Protein AF-A0A2S9FRV2-F1 (afdb_monomer_lite)

Foldseek 3Di:
DDPLLVVLVVCVVVPNQEDEDDDDPVCVVNVVSCVVRVSRHYDD

Secondary structure (DSSP, 8-state):
--HHHHHHHHHHHTT--EEE----GGGHHHHHHHHH-TTSEEE-

Radius of gyration: 9.53 Å; chains: 1; bounding box: 20×22×23 Å

Sequence (44 aa):
MNGARSLLTTLVDHGVDVCFANPGTSEMHFVAALDAVPQMRGIL

Structure (mmCIF, N/CA/C/O backbone):
data_AF-A0A2S9FRV2-F1
#
_entry.id   AF-A0A2S9FRV2-F1
#
loop_
_atom_site.group_PDB
_atom_site.id
_atom_site.type_symbol
_atom_site.label_atom_id
_atom_site.label_alt_id
_atom_site.label_comp_id
_atom_site.label_asym_id
_atom_site.label_entity_id
_atom_site.label_seq_id
_atom_site.pdbx_PDB_ins_code
_atom_site.Cartn_x
_atom_site.Cartn_y
_atom_site.Cartn_z
_atom_site.occupancy
_atom_site.B_iso_or_equiv
_atom_site.auth_seq_id
_atom_site.auth_comp_id
_atom_site.auth_asym_id
_atom_site.auth_atom_id
_atom_site.pdbx_PDB_model_num
ATOM 1 N N . MET A 1 1 ? 4.122 -14.774 1.712 1.00 69.56 1 MET A N 1
ATOM 2 C CA . MET A 1 1 ? 4.080 -13.578 2.584 1.00 69.56 1 MET A CA 1
ATOM 3 C C . MET A 1 1 ? 5.402 -12.839 2.388 1.00 69.56 1 MET A C 1
ATOM 5 O O . MET A 1 1 ? 6.427 -13.490 2.527 1.00 69.56 1 MET A O 1
ATOM 9 N N . ASN A 1 2 ? 5.401 -11.571 1.952 1.00 92.25 2 ASN A N 1
ATOM 10 C CA . ASN A 1 2 ? 6.615 -10.762 1.728 1.00 92.25 2 ASN A CA 1
ATOM 11 C C . ASN A 1 2 ? 6.620 -9.528 2.655 1.00 92.25 2 ASN A C 1
ATOM 13 O O . ASN A 1 2 ? 5.619 -9.266 3.325 1.00 92.25 2 ASN A O 1
ATOM 17 N N . GLY A 1 3 ? 7.729 -8.780 2.689 1.00 95.94 3 GLY A N 1
ATOM 18 C CA . GLY A 1 3 ? 7.877 -7.620 3.578 1.00 95.94 3 GLY A CA 1
ATO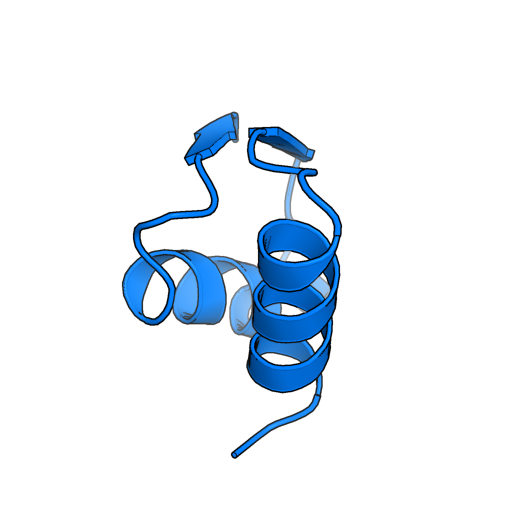M 19 C C . GLY A 1 3 ? 6.813 -6.541 3.358 1.00 95.94 3 GLY A C 1
ATOM 20 O O . GLY A 1 3 ? 6.207 -6.086 4.321 1.00 95.94 3 GLY A O 1
ATOM 21 N N . ALA A 1 4 ? 6.514 -6.201 2.100 1.00 96.69 4 ALA A N 1
ATOM 22 C CA . ALA A 1 4 ? 5.506 -5.195 1.767 1.00 96.69 4 ALA A CA 1
ATOM 23 C C . ALA A 1 4 ? 4.102 -5.585 2.254 1.00 96.69 4 ALA A C 1
ATOM 25 O O . ALA A 1 4 ? 3.432 -4.796 2.911 1.00 96.69 4 ALA A O 1
ATOM 26 N N . ARG A 1 5 ? 3.680 -6.832 2.013 1.00 97.31 5 ARG A N 1
ATOM 27 C CA . ARG A 1 5 ? 2.395 -7.338 2.507 1.00 97.31 5 ARG A CA 1
ATOM 28 C C . ARG A 1 5 ? 2.359 -7.366 4.032 1.00 97.31 5 ARG A C 1
ATOM 30 O O . ARG A 1 5 ? 1.350 -6.981 4.602 1.00 97.31 5 ARG A O 1
ATOM 37 N N . SER A 1 6 ? 3.442 -7.797 4.684 1.00 97.62 6 SER A N 1
ATOM 38 C CA . SER A 1 6 ? 3.510 -7.806 6.149 1.00 97.62 6 SER A CA 1
ATOM 39 C C . SER A 1 6 ? 3.363 -6.3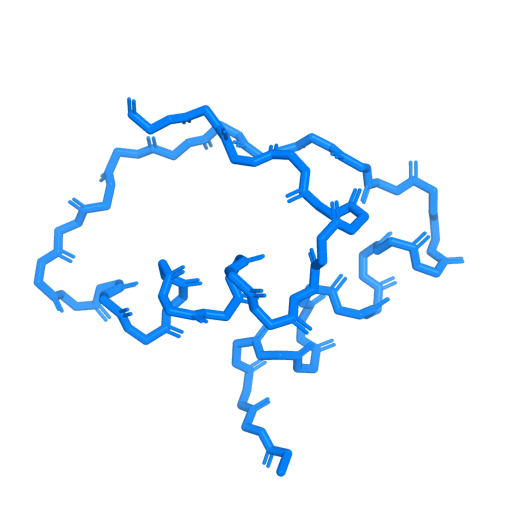98 6.722 1.00 97.62 6 SER A C 1
ATOM 41 O O . SER A 1 6 ? 2.618 -6.219 7.674 1.00 97.62 6 SER A O 1
ATOM 43 N N . LEU A 1 7 ? 4.029 -5.403 6.127 1.00 97.25 7 LEU A N 1
ATOM 44 C CA . LEU A 1 7 ? 3.915 -4.005 6.534 1.00 97.25 7 LEU A CA 1
ATOM 45 C C . LEU A 1 7 ? 2.475 -3.502 6.386 1.00 97.25 7 LEU A C 1
ATOM 47 O O . LEU A 1 7 ? 1.912 -2.983 7.344 1.00 97.25 7 LEU A O 1
ATOM 51 N N . LEU A 1 8 ? 1.870 -3.695 5.211 1.00 97.88 8 LEU A N 1
ATOM 52 C CA . LEU A 1 8 ? 0.509 -3.236 4.943 1.00 97.88 8 LEU A CA 1
ATOM 53 C C . LEU A 1 8 ? -0.524 -3.906 5.850 1.00 97.88 8 LEU A C 1
ATOM 55 O O . LEU A 1 8 ? -1.362 -3.205 6.405 1.00 97.88 8 LEU A O 1
ATOM 59 N N . THR A 1 9 ? -0.449 -5.229 6.041 1.00 97.88 9 THR A N 1
ATOM 60 C CA . THR A 1 9 ? -1.350 -5.955 6.951 1.00 97.88 9 THR A CA 1
A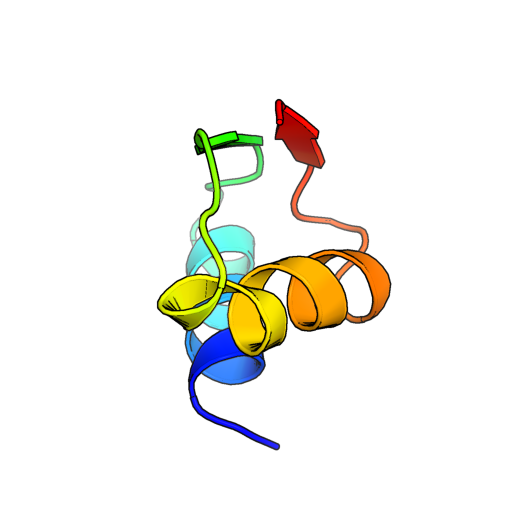TOM 61 C C . THR A 1 9 ? -1.222 -5.442 8.384 1.00 97.88 9 THR A C 1
ATOM 63 O O . THR A 1 9 ? -2.230 -5.115 8.999 1.00 97.88 9 THR A O 1
ATOM 66 N N . THR A 1 10 ? 0.000 -5.262 8.891 1.00 98.31 10 THR A N 1
ATOM 67 C CA . THR A 1 10 ? 0.197 -4.718 10.241 1.00 98.31 10 THR A CA 1
ATOM 68 C C . THR A 1 10 ? -0.383 -3.311 10.384 1.00 98.31 10 THR A C 1
ATOM 70 O O . THR A 1 10 ? -0.996 -3.013 11.406 1.00 98.31 10 THR A O 1
ATOM 73 N N . LEU A 1 11 ? -0.207 -2.444 9.382 1.00 98.44 11 LEU A N 1
ATOM 74 C CA . LEU A 1 11 ? -0.739 -1.078 9.412 1.00 98.44 11 LEU A CA 1
ATOM 75 C C . LEU A 1 11 ? -2.271 -1.064 9.474 1.00 98.44 11 LEU A C 1
ATOM 77 O O . LEU A 1 11 ? -2.830 -0.392 10.343 1.00 98.44 11 LEU A O 1
ATOM 81 N N . VAL A 1 12 ? -2.945 -1.844 8.621 1.00 98.38 12 VAL A N 1
ATOM 82 C CA . VAL A 1 12 ? -4.417 -1.907 8.625 1.00 98.38 12 VAL A CA 1
ATOM 83 C C . VAL A 1 12 ? -4.959 -2.550 9.902 1.00 98.38 12 VAL A C 1
ATOM 85 O O . VAL A 1 12 ? -5.952 -2.065 10.439 1.00 98.38 12 VAL A O 1
ATOM 88 N N . ASP A 1 13 ? -4.271 -3.554 10.457 1.00 98.50 13 ASP A N 1
ATOM 89 C CA . ASP A 1 13 ? -4.632 -4.172 11.743 1.00 98.50 13 ASP A CA 1
ATOM 90 C C . ASP A 1 13 ? -4.566 -3.169 12.912 1.00 98.50 13 ASP A C 1
ATOM 92 O O . ASP A 1 13 ? -5.233 -3.351 13.929 1.00 98.50 13 ASP A O 1
ATOM 96 N N . HIS A 1 14 ? -3.796 -2.085 12.760 1.00 98.56 14 HIS A N 1
ATOM 97 C CA . HIS A 1 14 ? -3.671 -0.996 13.734 1.00 98.56 14 HIS A CA 1
ATOM 98 C C . HIS A 1 14 ? -4.454 0.267 13.331 1.00 98.56 14 HIS A C 1
ATOM 100 O O . HIS A 1 14 ? -4.236 1.336 13.900 1.00 98.56 14 HIS A O 1
ATOM 106 N N . GLY A 1 15 ? -5.380 0.157 12.373 1.00 98.38 15 GLY A N 1
ATOM 107 C CA . GLY A 1 15 ? -6.287 1.242 11.992 1.00 98.38 15 GLY A CA 1
ATOM 108 C C . GLY A 1 15 ? -5.683 2.301 11.066 1.00 98.38 15 GLY A C 1
ATOM 109 O O . GLY A 1 15 ? -6.253 3.381 10.943 1.00 98.38 15 GLY A O 1
ATOM 110 N N . VAL A 1 16 ? -4.547 2.018 10.419 1.00 98.44 16 VAL A N 1
ATOM 111 C CA . VAL A 1 16 ? -3.990 2.871 9.359 1.00 98.44 16 VAL A CA 1
ATOM 112 C C . VAL A 1 16 ? -4.433 2.326 8.005 1.00 98.44 16 VAL A C 1
ATOM 114 O O . VAL A 1 16 ? -3.955 1.285 7.562 1.00 98.44 16 VAL A O 1
ATOM 117 N N . ASP A 1 17 ? -5.339 3.038 7.343 1.00 98.00 17 ASP A N 1
ATOM 118 C CA . ASP A 1 17 ? -6.041 2.585 6.137 1.00 98.00 17 ASP A CA 1
ATOM 119 C C . ASP A 1 17 ? -5.779 3.447 4.889 1.00 98.00 17 ASP A C 1
ATOM 121 O O . ASP A 1 17 ? -6.251 3.106 3.806 1.00 98.00 17 ASP A O 1
ATOM 125 N N . VAL A 1 18 ? -5.004 4.535 4.995 1.00 98.19 18 VAL A N 1
ATOM 126 C CA . VAL A 1 18 ? -4.621 5.386 3.855 1.00 98.19 18 VAL A CA 1
ATOM 127 C C . VAL A 1 18 ? -3.105 5.569 3.794 1.00 98.19 18 VAL A C 1
ATOM 129 O O . VAL A 1 18 ? -2.469 5.958 4.773 1.00 98.19 18 VAL A O 1
ATOM 132 N N . CYS A 1 19 ? -2.528 5.356 2.612 1.00 97.31 19 CYS A N 1
ATOM 133 C CA . CYS A 1 19 ? -1.116 5.580 2.321 1.00 97.31 19 CYS A CA 1
ATOM 134 C C . CYS A 1 19 ? -0.972 6.564 1.159 1.00 97.31 19 CYS A C 1
ATOM 136 O O . CYS A 1 19 ? -1.409 6.284 0.048 1.00 97.31 19 CYS A O 1
ATOM 138 N N . PHE A 1 20 ? -0.332 7.704 1.412 1.00 97.75 20 PHE A N 1
ATOM 139 C CA . PHE A 1 20 ? 0.100 8.630 0.367 1.00 97.75 20 PHE A CA 1
ATOM 140 C C . PHE A 1 20 ? 1.543 8.302 -0.004 1.00 97.75 20 PHE A C 1
ATOM 142 O O . PHE A 1 20 ? 2.414 8.303 0.868 1.00 97.75 20 PHE A O 1
ATOM 149 N N . ALA A 1 21 ? 1.804 8.026 -1.277 1.00 95.31 21 ALA A N 1
ATOM 150 C CA . ALA A 1 21 ? 3.137 7.698 -1.763 1.00 95.31 21 ALA A CA 1
ATOM 151 C C . ALA A 1 21 ? 3.335 8.222 -3.186 1.00 95.31 21 ALA A C 1
ATOM 153 O O . ALA A 1 21 ? 2.377 8.416 -3.911 1.00 95.31 21 ALA A O 1
ATOM 154 N N . ASN A 1 22 ? 4.583 8.424 -3.593 1.00 97.31 22 ASN A N 1
ATOM 155 C CA . ASN A 1 22 ? 4.954 8.647 -4.991 1.00 97.31 22 ASN A CA 1
ATOM 156 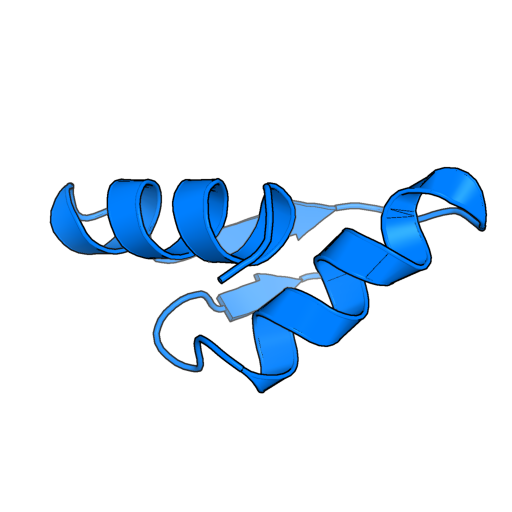C C . ASN A 1 22 ? 5.987 7.568 -5.350 1.00 97.31 22 ASN A C 1
ATOM 158 O O . ASN A 1 22 ? 7.187 7.797 -5.168 1.00 97.31 22 ASN A O 1
ATOM 162 N N . PRO A 1 23 ? 5.536 6.348 -5.687 1.00 95.62 23 PRO A N 1
ATOM 163 C CA . PRO A 1 23 ? 6.416 5.192 -5.794 1.00 95.62 23 PRO A CA 1
ATOM 164 C C . PRO A 1 23 ? 7.335 5.289 -7.017 1.00 95.62 23 PRO A C 1
ATOM 166 O O . PRO A 1 23 ? 6.901 5.627 -8.117 1.00 95.62 23 PRO A O 1
ATOM 169 N N . GLY A 1 24 ? 8.606 4.935 -6.827 1.00 96.25 24 GLY A N 1
ATOM 170 C CA . GLY A 1 24 ? 9.556 4.683 -7.903 1.00 96.25 24 GLY A CA 1
ATOM 171 C C . GLY A 1 24 ? 9.738 3.184 -8.153 1.00 96.25 24 GLY A C 1
ATOM 172 O O . GLY A 1 24 ? 9.029 2.332 -7.614 1.00 96.25 24 GLY A O 1
ATOM 173 N N . THR A 1 25 ? 10.729 2.835 -8.976 1.00 97.19 25 THR A N 1
ATOM 174 C CA . THR A 1 25 ? 11.005 1.435 -9.344 1.00 97.19 25 THR A CA 1
ATOM 175 C C . THR A 1 25 ? 11.312 0.550 -8.131 1.00 97.19 25 THR A C 1
ATOM 177 O O . THR A 1 25 ? 10.913 -0.614 -8.102 1.00 97.19 25 THR A O 1
ATOM 180 N N . SER A 1 26 ? 11.986 1.096 -7.115 1.00 96.00 26 SER A N 1
ATOM 181 C CA . SER A 1 26 ? 12.340 0.380 -5.882 1.00 96.00 26 SER A CA 1
ATOM 182 C C . SER A 1 26 ? 11.111 -0.024 -5.058 1.00 96.00 26 SER A C 1
ATOM 184 O O . SER A 1 26 ? 11.143 -1.021 -4.336 1.00 96.00 26 SER A O 1
ATOM 186 N N . GLU A 1 27 ? 10.001 0.701 -5.200 1.00 96.69 27 GLU A N 1
ATOM 187 C CA . GLU A 1 27 ? 8.772 0.521 -4.429 1.00 96.69 27 GLU A CA 1
ATOM 188 C C . GLU A 1 27 ? 7.708 -0.301 -5.174 1.00 96.69 27 GLU A C 1
ATOM 190 O O . GLU A 1 27 ? 6.619 -0.519 -4.646 1.00 96.69 27 GLU A O 1
ATOM 195 N N . MET A 1 28 ? 7.994 -0.836 -6.365 1.00 96.00 28 MET A N 1
ATOM 196 C CA . MET A 1 28 ? 7.004 -1.608 -7.137 1.00 96.00 28 MET A CA 1
ATOM 197 C C . MET A 1 28 ? 6.471 -2.838 -6.384 1.00 96.00 28 MET A C 1
ATOM 199 O O . MET A 1 28 ? 5.308 -3.209 -6.538 1.00 96.00 28 MET A O 1
ATOM 203 N N . HIS A 1 29 ? 7.280 -3.448 -5.511 1.00 94.62 29 HIS A N 1
ATOM 204 C CA . HIS A 1 29 ? 6.823 -4.524 -4.623 1.00 94.62 29 HIS A CA 1
ATOM 205 C C . HIS A 1 29 ? 5.813 -4.051 -3.567 1.00 94.62 29 HIS A C 1
ATOM 207 O O . HIS A 1 29 ? 4.980 -4.843 -3.129 1.00 94.62 29 HIS A O 1
ATOM 213 N N . PHE A 1 30 ? 5.892 -2.784 -3.152 1.00 96.25 30 PHE A N 1
ATOM 214 C CA . PHE A 1 30 ? 4.924 -2.143 -2.265 1.00 96.25 30 PHE A CA 1
ATOM 215 C C . PHE A 1 30 ? 3.633 -1.814 -3.013 1.00 96.25 30 PHE A C 1
ATOM 217 O O . PHE A 1 30 ? 2.558 -2.149 -2.525 1.00 96.25 30 PHE A O 1
ATOM 224 N N . VAL A 1 31 ? 3.736 -1.273 -4.232 1.00 96.81 31 VAL A N 1
ATOM 225 C CA . VAL A 1 31 ? 2.571 -1.015 -5.096 1.00 96.81 31 VAL A CA 1
ATOM 226 C C . VAL A 1 31 ? 1.794 -2.305 -5.362 1.00 96.81 31 VAL A C 1
ATOM 228 O O . VAL A 1 31 ? 0.596 -2.355 -5.117 1.00 96.81 31 VAL A O 1
ATOM 231 N N . ALA A 1 32 ? 2.477 -3.392 -5.729 1.00 96.38 32 ALA A N 1
ATOM 232 C CA . ALA A 1 32 ? 1.835 -4.697 -5.910 1.00 96.38 32 ALA A CA 1
ATOM 233 C C . ALA A 1 32 ? 1.204 -5.253 -4.616 1.00 96.38 32 ALA A C 1
ATOM 235 O O . ALA A 1 32 ? 0.285 -6.070 -4.662 1.00 96.38 32 ALA A O 1
ATOM 236 N N . ALA A 1 33 ? 1.699 -4.850 -3.442 1.00 97.19 33 ALA A N 1
ATOM 237 C CA . ALA A 1 33 ? 1.120 -5.267 -2.173 1.00 97.19 33 ALA A CA 1
ATOM 238 C C . ALA A 1 33 ? -0.178 -4.511 -1.842 1.00 97.19 33 ALA A C 1
ATOM 240 O O . ALA A 1 33 ? -1.021 -5.097 -1.164 1.00 97.19 33 ALA A O 1
ATOM 241 N N . LEU A 1 34 ? -0.366 -3.279 -2.339 1.00 97.19 34 LEU A N 1
ATOM 242 C CA . LEU A 1 34 ? -1.629 -2.539 -2.208 1.00 97.19 34 LEU A CA 1
ATOM 243 C C . LEU A 1 34 ? -2.783 -3.301 -2.879 1.00 97.19 34 LEU A C 1
ATOM 245 O O . LEU A 1 34 ? -3.843 -3.445 -2.277 1.00 97.19 34 LEU A O 1
ATOM 249 N N . ASP A 1 35 ? -2.547 -3.912 -4.045 1.00 95.81 35 ASP A N 1
ATOM 250 C CA . ASP A 1 35 ? -3.541 -4.772 -4.713 1.00 95.81 35 ASP A CA 1
ATOM 251 C C . ASP A 1 35 ? -3.886 -6.025 -3.887 1.00 95.81 35 ASP A C 1
ATOM 253 O O . ASP A 1 35 ? -5.002 -6.544 -3.930 1.00 95.81 35 ASP A O 1
ATOM 257 N N . ALA A 1 36 ? -2.919 -6.533 -3.118 1.00 96.00 36 ALA A N 1
ATOM 258 C CA . ALA A 1 36 ? -3.072 -7.735 -2.304 1.00 96.00 36 ALA A CA 1
ATOM 259 C C . ALA A 1 36 ? -3.645 -7.472 -0.896 1.00 96.00 36 ALA A C 1
ATOM 261 O O . ALA A 1 36 ? -3.966 -8.441 -0.195 1.00 96.00 36 ALA A O 1
ATOM 262 N N . VAL A 1 37 ? -3.731 -6.204 -0.471 1.00 97.38 37 VAL A N 1
ATOM 263 C CA . VAL A 1 37 ? -4.254 -5.744 0.829 1.00 97.38 37 VAL A CA 1
ATOM 264 C C . VAL A 1 37 ? -5.238 -4.584 0.585 1.00 97.38 37 VAL A C 1
ATOM 266 O O . VAL A 1 37 ? -4.902 -3.427 0.835 1.00 97.38 37 VAL A O 1
ATOM 269 N N . PRO A 1 38 ? -6.463 -4.873 0.103 1.00 96.31 38 PRO A N 1
ATOM 270 C CA . PRO A 1 38 ? -7.408 -3.854 -0.370 1.00 96.31 38 PRO A CA 1
ATOM 271 C C . PRO A 1 38 ? -7.923 -2.903 0.723 1.00 96.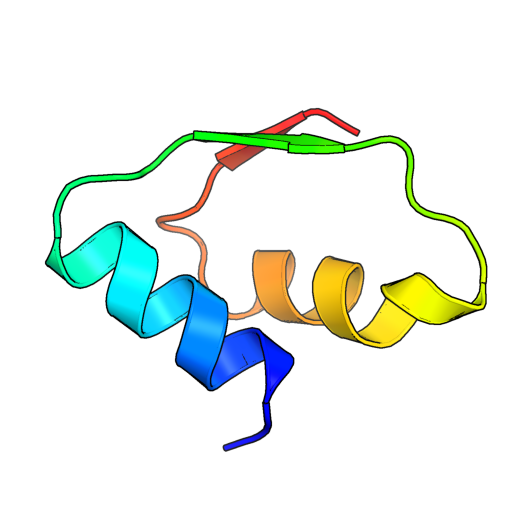31 38 PRO A C 1
ATOM 273 O O . PRO A 1 38 ? -8.528 -1.882 0.410 1.00 96.31 38 PRO A O 1
ATOM 276 N N . GLN A 1 39 ? -7.703 -3.222 2.003 1.00 98.19 39 GLN A N 1
ATOM 277 C CA . GLN A 1 39 ? -7.995 -2.335 3.130 1.00 98.19 39 GLN A CA 1
ATOM 278 C C . GLN A 1 39 ? -7.061 -1.116 3.188 1.00 98.19 39 GLN A C 1
ATOM 280 O O . GLN A 1 39 ? -7.445 -0.104 3.763 1.00 98.19 39 GLN A O 1
ATOM 285 N N . MET A 1 40 ? -5.856 -1.195 2.608 1.00 98.25 40 MET A N 1
ATOM 286 C CA . MET A 1 40 ? -4.959 -0.047 2.494 1.00 98.25 40 MET A CA 1
ATOM 287 C C . MET A 1 40 ? -5.265 0.720 1.207 1.00 98.25 40 MET A C 1
ATOM 289 O O . MET A 1 40 ? -4.935 0.286 0.104 1.00 98.25 40 MET A O 1
ATOM 293 N N . ARG A 1 41 ? -5.831 1.914 1.343 1.00 98.19 41 ARG A N 1
ATOM 294 C CA . ARG A 1 41 ? -6.060 2.833 0.234 1.00 98.19 41 ARG A CA 1
ATOM 295 C C . ARG A 1 41 ? -4.771 3.575 -0.123 1.00 98.19 41 ARG A C 1
ATOM 297 O O . ARG A 1 41 ? -4.366 4.502 0.576 1.00 98.19 41 ARG A O 1
ATOM 304 N N . GLY A 1 42 ? -4.162 3.210 -1.247 1.00 96.81 42 GLY A N 1
ATOM 305 C CA . GLY A 1 42 ? -3.060 3.967 -1.842 1.00 96.81 42 GLY A CA 1
ATOM 306 C C . GLY A 1 42 ? -3.537 5.231 -2.565 1.00 96.81 42 GLY A C 1
ATOM 307 O O . GLY A 1 42 ? -4.478 5.179 -3.355 1.00 96.81 42 GLY A O 1
ATOM 308 N N . ILE A 1 43 ? -2.871 6.355 -2.313 1.00 97.69 43 ILE A N 1
ATOM 309 C CA . ILE A 1 43 ? -2.933 7.588 -3.101 1.00 97.69 43 ILE A CA 1
ATOM 310 C C . ILE A 1 43 ? -1.542 7.759 -3.715 1.00 97.69 43 ILE A C 1
ATOM 312 O O . ILE A 1 43 ? -0.596 8.060 -2.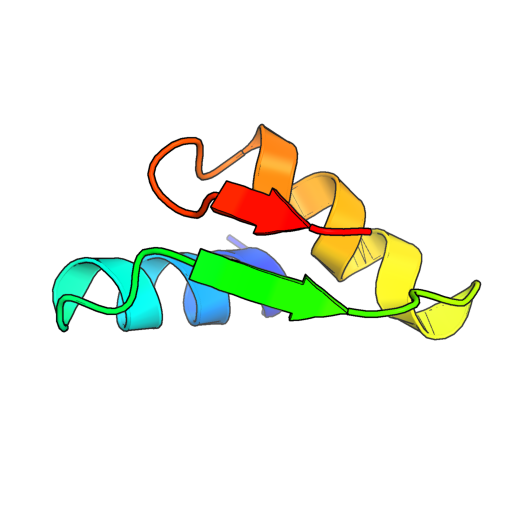983 1.00 97.69 43 ILE A O 1
ATOM 316 N N . LEU A 1 44 ? -1.429 7.469 -5.015 1.00 92.62 44 LEU A N 1
ATOM 317 C CA . LEU A 1 44 ? -0.168 7.345 -5.756 1.00 92.62 44 LEU A CA 1
ATOM 318 C C . LEU A 1 44 ? 0.008 8.463 -6.787 1.00 92.62 44 LEU A C 1
ATOM 320 O O . LEU A 1 44 ? -1.023 8.860 -7.379 1.00 92.62 44 LEU A O 1
#

pLDDT: mean 96.33, std 4.31, range [69.56, 98.56]